Protein AF-M1BSX2-F1 (afdb_monomer_lite)

Foldseek 3Di:
DPVLVVCVVCVVPDFDQAFFKWFDDDDDDDDDDDDDPPPVVVVVLVVLLVVLVVCLVVCPGPIDTQHDDDDPCSQVVQVSSCVSSVTDTDDRVVVVQVSQPHDVSVVVVCVVCVPVVVVSNPGD

Sequence (124 aa):
MKVVQLAQQLWPLVGHSRPTTICHHLKPRALANNNHDSITQFDLSLTLKRKAAEISPDLKGTCLFLVGINSSIKSNSAQLLAEALRYYYFDSDSVVEEALGGKDAVRSFIKTDLKGFRDSEVAS

pLDDT: mean 71.2, std 20.02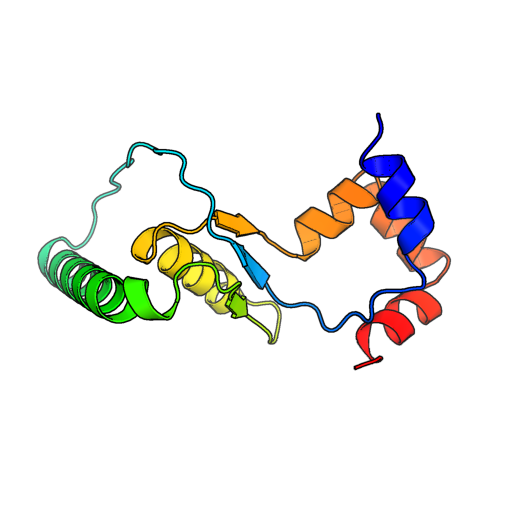, range [31.97, 96.25]

Secondary structure (DSSP, 8-state):
--HHHHHHHHGGGS----PEEEE------------SSTTHHHHHHHHHHHHHHHHHHHHTTPPEEE-SS--HHHHHHHHHHHHHHTPEEE-HHHHHHHHTTSHHHHHHHHHH-HHHHHHHHH--

Organism: Solanum tuberosum (NCBI:txid4113)

Radius of gyration: 17.9 Å; chains: 1; bounding box: 30×36×51 Å

Structure (mmCIF, N/CA/C/O backbone):
data_AF-M1BSX2-F1
#
_entry.id   AF-M1BSX2-F1
#
loop_
_atom_site.group_PDB
_atom_site.id
_atom_site.type_symbol
_atom_site.label_atom_id
_atom_site.label_alt_id
_atom_site.label_comp_id
_atom_site.label_asym_id
_atom_site.label_entity_id
_atom_site.label_seq_id
_atom_site.pdbx_PDB_ins_code
_atom_site.Cartn_x
_atom_site.Cartn_y
_atom_site.Cartn_z
_atom_site.occupancy
_atom_site.B_iso_or_equiv
_atom_site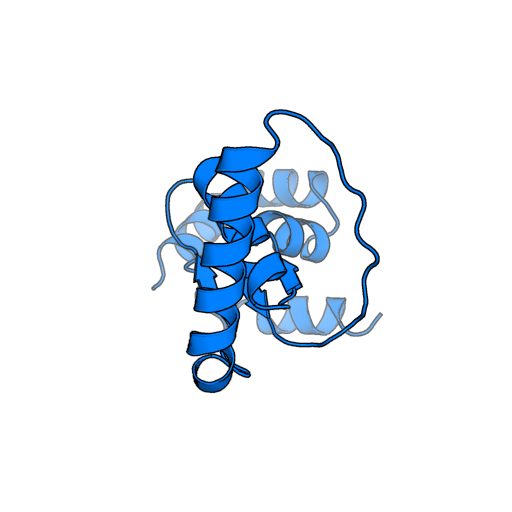.auth_seq_id
_atom_site.auth_comp_id
_atom_site.auth_asym_id
_atom_site.auth_atom_id
_atom_site.pdbx_PDB_model_num
ATOM 1 N N . MET A 1 1 ? 6.921 -24.043 -9.925 1.00 42.78 1 MET A N 1
ATOM 2 C CA . MET A 1 1 ? 6.748 -23.830 -11.383 1.00 42.78 1 MET A CA 1
ATOM 3 C C . MET A 1 1 ? 5.272 -23.875 -11.825 1.00 42.78 1 MET A C 1
ATOM 5 O O . MET A 1 1 ? 4.968 -24.467 -12.844 1.00 42.78 1 MET A O 1
ATOM 9 N N . LYS A 1 2 ? 4.334 -23.261 -11.082 1.00 31.97 2 LYS A N 1
ATOM 10 C CA . LYS A 1 2 ? 2.907 -23.168 -11.487 1.00 31.97 2 LYS A CA 1
ATOM 11 C C . LYS A 1 2 ? 2.343 -21.742 -11.388 1.00 31.97 2 LYS A C 1
ATOM 13 O O . LYS A 1 2 ? 1.500 -21.371 -12.186 1.00 31.97 2 LYS A O 1
ATOM 18 N N . VAL A 1 3 ? 2.880 -20.922 -10.479 1.00 36.50 3 VAL A N 1
ATOM 19 C CA . VAL A 1 3 ? 2.529 -19.496 -10.324 1.00 36.50 3 VAL A CA 1
ATOM 20 C C . VAL A 1 3 ? 2.969 -18.643 -11.522 1.00 36.50 3 VAL A C 1
ATOM 22 O O . VAL A 1 3 ? 2.183 -17.847 -12.016 1.00 36.50 3 VAL A O 1
ATOM 25 N N . VAL A 1 4 ? 4.184 -18.860 -12.040 1.00 37.69 4 VAL A N 1
ATOM 26 C CA . VAL A 1 4 ? 4.741 -18.092 -13.175 1.00 37.69 4 VAL A CA 1
ATOM 27 C C . VAL A 1 4 ? 3.922 -18.295 -14.457 1.00 37.69 4 VAL A C 1
ATOM 29 O O . VAL A 1 4 ? 3.666 -17.355 -15.200 1.00 37.69 4 VAL A O 1
ATOM 32 N N . GLN A 1 5 ? 3.435 -19.517 -14.676 1.00 34.78 5 GLN A N 1
ATOM 33 C CA . GLN A 1 5 ? 2.678 -19.865 -15.877 1.00 34.78 5 GLN A CA 1
ATOM 34 C C . GLN A 1 5 ? 1.226 -19.366 -15.827 1.00 34.78 5 GLN A C 1
ATOM 36 O O . GLN A 1 5 ? 0.658 -19.036 -16.863 1.00 34.78 5 GLN A O 1
ATOM 41 N N . LEU A 1 6 ? 0.648 -19.238 -14.625 1.00 36.69 6 LEU A N 1
ATOM 42 C CA . LEU A 1 6 ? -0.666 -18.618 -14.435 1.00 36.69 6 LEU A CA 1
ATOM 43 C C . LEU A 1 6 ? -0.603 -17.094 -14.646 1.00 36.69 6 LEU A C 1
ATOM 45 O O . LEU A 1 6 ? -1.510 -16.518 -15.239 1.00 36.69 6 LEU A O 1
ATOM 49 N N . ALA A 1 7 ? 0.492 -16.453 -14.217 1.00 39.72 7 ALA A N 1
ATOM 50 C CA . ALA A 1 7 ? 0.715 -15.017 -14.397 1.00 39.72 7 ALA A CA 1
ATOM 51 C C . ALA A 1 7 ? 0.903 -14.630 -15.876 1.00 39.72 7 ALA A C 1
ATOM 53 O O . ALA A 1 7 ? 0.343 -13.632 -16.322 1.00 39.72 7 ALA A O 1
ATOM 54 N N . GLN A 1 8 ? 1.606 -15.455 -16.663 1.00 45.00 8 GLN A N 1
ATOM 55 C CA . GLN A 1 8 ? 1.737 -15.253 -18.114 1.00 45.00 8 GLN A CA 1
ATOM 56 C C . GLN A 1 8 ? 0.416 -15.429 -18.881 1.00 45.00 8 GLN A C 1
ATOM 58 O O . GLN A 1 8 ? 0.238 -14.795 -19.917 1.00 45.00 8 GLN A O 1
ATOM 63 N N . GLN A 1 9 ? -0.515 -16.259 -18.395 1.00 39.25 9 GLN A N 1
ATOM 64 C CA . GLN A 1 9 ? -1.797 -16.496 -19.073 1.00 39.25 9 GLN A CA 1
ATOM 65 C C . GLN A 1 9 ? -2.905 -15.497 -18.703 1.00 39.25 9 GLN A C 1
ATOM 67 O O . GLN A 1 9 ? -3.874 -15.378 -19.448 1.00 39.25 9 GLN A O 1
ATOM 72 N N . LEU A 1 10 ? -2.773 -14.765 -17.592 1.00 40.72 10 LEU A N 1
ATOM 73 C CA . LEU A 1 10 ? -3.803 -13.838 -17.094 1.00 40.72 10 LEU A CA 1
ATOM 74 C C . LEU A 1 10 ? -3.491 -12.347 -17.343 1.00 40.72 10 LEU A C 1
ATOM 76 O 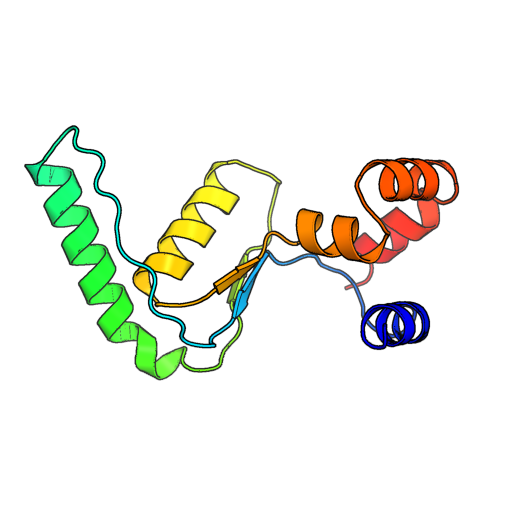O . LEU A 1 10 ? -4.344 -11.506 -17.066 1.00 40.72 10 LEU A O 1
ATOM 80 N N . TRP A 1 11 ? -2.320 -12.015 -17.906 1.00 44.94 11 TRP A N 1
ATOM 81 C CA . TRP A 1 11 ? -1.873 -10.635 -18.183 1.00 44.94 11 TRP A CA 1
ATOM 82 C C . TRP A 1 11 ? -2.881 -9.740 -18.948 1.00 44.94 11 TRP A C 1
ATOM 84 O O . TRP A 1 11 ? -2.954 -8.555 -18.631 1.00 44.94 11 TRP A O 1
ATOM 94 N N . PRO A 1 12 ? -3.714 -10.241 -19.888 1.00 41.59 12 PRO A N 1
ATOM 95 C CA . PRO A 1 12 ? -4.684 -9.396 -20.596 1.00 41.59 12 PRO A CA 1
ATOM 96 C C . PRO A 1 12 ? -5.938 -9.006 -19.791 1.00 41.59 12 PRO A C 1
ATOM 98 O O . PRO A 1 12 ? -6.739 -8.221 -20.289 1.00 41.59 12 PRO A O 1
ATOM 101 N N . LEU A 1 13 ? -6.170 -9.584 -18.603 1.00 38.59 13 LEU A N 1
ATOM 102 C CA . LEU A 1 13 ? -7.474 -9.525 -17.916 1.00 38.59 13 LEU A CA 1
ATOM 103 C C . LEU A 1 13 ? -7.521 -8.620 -16.678 1.00 38.59 13 LEU A C 1
ATOM 105 O O . LEU A 1 13 ? -8.582 -8.469 -16.077 1.00 38.59 13 LEU A O 1
ATOM 109 N N . VAL A 1 14 ? -6.404 -8.013 -16.285 1.00 42.53 14 VAL A N 1
ATOM 110 C CA . VAL A 1 14 ? -6.319 -7.167 -15.087 1.00 42.53 14 VAL A CA 1
ATOM 111 C C . VAL A 1 14 ? -5.881 -5.770 -15.529 1.00 42.53 14 VAL A C 1
ATOM 113 O O . VAL A 1 14 ? -4.827 -5.632 -16.129 1.00 42.53 14 VAL A O 1
ATOM 116 N N . GLY A 1 15 ? -6.706 -4.738 -15.329 1.00 40.06 15 GLY A N 1
ATOM 117 C CA . GLY A 1 15 ? -6.328 -3.330 -15.555 1.00 40.06 15 GLY A CA 1
ATOM 118 C C . GLY A 1 15 ? -5.343 -2.840 -14.482 1.00 40.06 15 GLY A C 1
ATOM 119 O O . GLY A 1 15 ? -5.369 -3.356 -13.364 1.00 40.06 15 GLY A O 1
ATOM 120 N N . HIS A 1 16 ? -4.454 -1.890 -14.808 1.00 56.06 16 HIS A N 1
ATOM 121 C CA . HIS A 1 16 ? -3.254 -1.590 -14.004 1.00 56.06 16 HIS A CA 1
ATOM 122 C C . HIS A 1 16 ? -3.078 -0.101 -13.625 1.00 56.06 16 HIS A C 1
ATOM 124 O O . HIS A 1 16 ? -2.051 0.504 -13.933 1.00 56.06 16 HIS A O 1
ATOM 130 N N . SER A 1 17 ? -3.968 0.471 -12.806 1.00 38.03 17 SER A N 1
ATOM 131 C CA . SER A 1 17 ? -3.483 1.477 -11.839 1.00 38.03 17 SER A CA 1
ATOM 132 C C . SER A 1 17 ? -2.714 0.731 -10.748 1.00 38.03 17 SER A C 1
ATOM 134 O O . SER A 1 17 ? -3.187 -0.314 -10.304 1.00 38.03 17 SER A O 1
ATOM 136 N N . ARG A 1 18 ? -1.503 1.186 -10.373 1.00 51.78 18 ARG A N 1
ATOM 137 C CA . ARG A 1 18 ? -0.580 0.440 -9.490 1.00 51.78 18 ARG A CA 1
ATOM 138 C C . ARG A 1 18 ? -0.629 0.919 -8.043 1.00 51.78 18 ARG A C 1
ATOM 140 O O . ARG A 1 18 ? 0.071 1.864 -7.660 1.00 51.78 18 ARG A O 1
ATOM 147 N N . PRO A 1 19 ? -1.419 0.255 -7.203 1.00 42.81 19 PRO A N 1
ATOM 148 C CA . PRO A 1 19 ? -1.385 0.499 -5.787 1.00 42.81 19 PRO A CA 1
ATOM 149 C C . PRO A 1 19 ? -0.315 -0.334 -5.073 1.00 42.81 19 PRO A C 1
ATOM 151 O O . PRO A 1 19 ? -0.136 -1.525 -5.326 1.00 42.81 19 PRO A O 1
ATOM 154 N N . THR A 1 20 ? 0.358 0.277 -4.099 1.00 47.44 20 THR A N 1
ATOM 155 C CA . THR A 1 20 ? 1.148 -0.458 -3.104 1.00 47.44 20 THR A CA 1
ATOM 156 C C . THR A 1 20 ? 0.203 -1.335 -2.309 1.00 47.44 20 THR A C 1
ATOM 158 O O . THR A 1 20 ? -0.678 -0.808 -1.636 1.00 47.44 20 THR A O 1
ATOM 161 N N . THR A 1 21 ? 0.369 -2.650 -2.407 1.00 53.28 21 THR A N 1
ATOM 162 C CA . THR A 1 21 ? -0.597 -3.597 -1.857 1.00 53.28 21 THR A CA 1
ATOM 163 C C . THR A 1 21 ? -0.175 -4.035 -0.466 1.00 53.28 21 THR A C 1
ATOM 165 O O . THR A 1 21 ? 0.948 -4.495 -0.254 1.00 53.28 21 THR A O 1
ATOM 168 N N . ILE A 1 22 ? -1.094 -3.918 0.483 1.00 59.88 22 ILE A N 1
ATOM 169 C CA . ILE A 1 22 ? -0.917 -4.364 1.856 1.00 59.88 22 ILE A CA 1
ATOM 170 C C . ILE A 1 22 ? -1.959 -5.458 2.135 1.00 59.88 22 ILE A C 1
ATOM 172 O O . ILE A 1 22 ? -3.153 -5.167 2.142 1.00 59.88 22 ILE A O 1
ATOM 176 N N . CYS A 1 23 ? -1.531 -6.713 2.340 1.00 54.97 23 CYS A N 1
ATOM 177 C CA . CYS A 1 23 ? -2.422 -7.886 2.487 1.00 54.97 23 CYS A CA 1
ATOM 178 C C . CYS A 1 23 ? -2.332 -8.531 3.880 1.00 54.97 23 CYS A C 1
ATOM 180 O O . CYS A 1 23 ? -1.263 -8.572 4.489 1.00 54.97 23 CYS A O 1
ATOM 182 N N . HIS A 1 24 ? -3.429 -9.112 4.371 1.00 42.47 24 HIS A N 1
ATOM 183 C CA . HIS A 1 2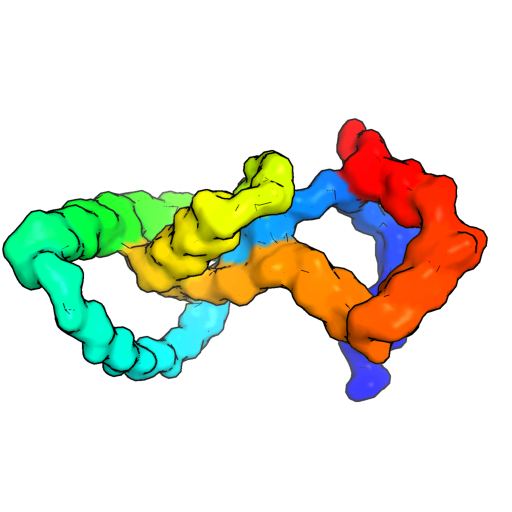4 ? -3.483 -9.771 5.681 1.00 42.47 24 HIS A CA 1
ATOM 184 C C . HIS A 1 24 ? -3.189 -11.283 5.577 1.00 42.47 24 HIS A C 1
ATOM 186 O O . HIS A 1 24 ? -4.030 -12.042 5.095 1.00 42.47 24 HIS A O 1
ATOM 192 N N . HIS A 1 25 ? -2.030 -11.757 6.065 1.00 44.75 25 HIS A N 1
ATOM 193 C CA . HIS A 1 25 ? -1.781 -13.204 6.227 1.00 44.75 25 HIS A CA 1
ATOM 194 C C . HIS A 1 25 ? -0.735 -13.572 7.300 1.00 44.75 25 HIS A C 1
ATOM 196 O O . HIS A 1 25 ? 0.305 -14.129 6.980 1.00 44.75 25 HIS A O 1
ATOM 202 N N . LEU A 1 26 ? -0.971 -13.194 8.562 1.00 44.25 26 LEU A N 1
ATOM 203 C CA . LEU A 1 26 ? -0.141 -13.447 9.761 1.00 44.25 26 LEU A CA 1
ATOM 204 C C . LEU A 1 26 ? 1.078 -14.401 9.601 1.00 44.25 26 LEU A C 1
ATOM 206 O O . LEU A 1 26 ? 0.933 -15.623 9.605 1.00 44.25 26 LEU A O 1
ATOM 210 N N . LYS A 1 27 ? 2.299 -13.846 9.646 1.00 44.81 27 LYS A N 1
ATOM 211 C CA . LYS A 1 27 ? 3.458 -14.509 10.275 1.00 44.81 27 LYS A CA 1
ATOM 212 C C . LYS A 1 27 ? 4.041 -13.609 11.366 1.00 44.81 27 LYS A C 1
ATOM 214 O O . LYS A 1 27 ? 4.101 -12.395 11.176 1.00 44.81 27 LYS A O 1
ATOM 219 N N . PRO A 1 28 ? 4.537 -14.179 12.475 1.00 41.09 28 PRO A N 1
ATOM 220 C CA . PRO A 1 28 ? 5.283 -13.420 13.466 1.00 41.09 28 PRO A CA 1
ATOM 221 C C . PRO A 1 28 ? 6.671 -13.078 12.906 1.00 41.09 28 PRO A C 1
ATOM 223 O O . PRO A 1 28 ? 7.402 -13.969 12.473 1.00 41.09 28 PRO A O 1
ATOM 226 N N . ARG A 1 29 ? 7.061 -11.800 12.930 1.00 46.28 29 ARG A N 1
ATOM 227 C CA . ARG A 1 29 ? 8.456 -11.376 12.730 1.00 46.28 29 ARG A CA 1
ATOM 228 C C . ARG A 1 29 ? 8.920 -10.598 13.961 1.00 46.28 29 ARG A C 1
ATOM 230 O O . ARG A 1 29 ? 8.220 -9.706 14.430 1.00 46.28 29 ARG A O 1
ATOM 237 N N . ALA A 1 30 ? 10.073 -10.997 14.498 1.00 43.03 30 ALA A N 1
ATOM 238 C CA . ALA A 1 30 ? 10.707 -10.385 15.661 1.00 43.03 30 ALA A CA 1
ATOM 239 C C . ALA A 1 30 ? 11.250 -8.983 15.324 1.00 43.03 30 ALA A C 1
ATOM 241 O O . ALA A 1 30 ? 11.808 -8.782 14.244 1.00 43.03 30 ALA A O 1
ATOM 242 N N . LEU A 1 31 ? 11.056 -8.034 16.248 1.00 47.81 31 LEU A N 1
ATOM 243 C CA . LEU A 1 31 ? 11.468 -6.631 16.139 1.00 47.81 31 LEU A CA 1
ATOM 244 C C . LEU A 1 31 ? 12.984 -6.478 16.347 1.00 47.81 31 LEU A C 1
ATOM 246 O O . LEU A 1 31 ? 13.523 -7.001 17.320 1.00 47.81 31 LEU A O 1
ATOM 250 N N . ALA A 1 32 ? 13.640 -5.687 15.496 1.00 40.97 32 ALA A N 1
ATOM 251 C CA . ALA A 1 32 ? 14.954 -5.112 15.775 1.00 40.97 32 ALA A CA 1
ATOM 252 C C . ALA A 1 32 ? 14.772 -3.613 16.064 1.00 40.97 32 ALA A C 1
ATOM 254 O O . ALA A 1 32 ? 14.336 -2.865 15.191 1.00 40.97 32 ALA A O 1
ATOM 255 N N . ASN A 1 33 ? 15.066 -3.192 17.298 1.00 45.22 33 ASN A N 1
ATOM 256 C CA . ASN A 1 33 ? 14.993 -1.793 17.724 1.00 45.22 33 ASN A CA 1
ATOM 257 C C . ASN A 1 33 ? 16.291 -1.063 17.357 1.00 45.22 33 ASN A C 1
ATOM 259 O O . ASN A 1 33 ? 17.362 -1.483 17.787 1.00 45.22 33 ASN A O 1
ATOM 263 N N . ASN A 1 34 ? 16.190 0.058 16.642 1.00 48.25 34 ASN A N 1
ATOM 264 C CA . ASN A 1 34 ? 17.272 1.036 16.522 1.00 48.25 34 ASN A CA 1
ATOM 265 C C . ASN A 1 34 ? 16.840 2.319 17.249 1.00 48.25 34 ASN A C 1
ATOM 267 O O . ASN A 1 34 ? 15.806 2.897 16.920 1.00 48.25 34 ASN A O 1
ATOM 271 N N . ASN A 1 35 ? 17.603 2.713 18.272 1.00 58.19 35 ASN A N 1
ATOM 272 C CA . ASN A 1 35 ? 17.305 3.825 19.178 1.00 58.19 35 ASN A CA 1
ATOM 273 C C . ASN A 1 35 ? 17.961 5.132 18.701 1.00 58.19 35 ASN A C 1
ATOM 275 O O . ASN A 1 35 ? 19.188 5.177 18.635 1.00 58.19 35 ASN A O 1
ATOM 279 N N . HIS A 1 36 ? 17.177 6.196 18.484 1.00 49.12 36 HIS A N 1
ATOM 280 C CA . HIS A 1 36 ? 17.600 7.594 18.681 1.00 49.12 36 HIS A CA 1
ATOM 281 C C . HIS A 1 36 ? 16.359 8.522 18.745 1.00 49.12 36 HIS A C 1
ATOM 283 O O . HIS A 1 36 ? 15.520 8.445 17.856 1.00 49.12 36 HIS A O 1
ATOM 289 N N . ASP A 1 37 ? 16.272 9.373 19.781 1.00 54.97 37 ASP A N 1
ATOM 290 C CA . ASP A 1 37 ? 15.147 10.241 20.229 1.00 54.97 37 ASP A CA 1
ATOM 291 C C . ASP A 1 37 ? 13.931 9.551 20.885 1.00 54.97 37 ASP A C 1
ATOM 293 O O . ASP A 1 37 ? 12.848 9.395 20.330 1.00 54.97 37 ASP A O 1
ATOM 297 N N . SER A 1 38 ? 14.109 9.163 22.150 1.00 61.56 38 SER A N 1
ATOM 298 C CA . SER A 1 38 ? 13.342 8.101 22.812 1.00 61.56 38 SER A CA 1
ATOM 299 C C . SER A 1 38 ? 11.984 8.464 23.427 1.00 61.56 38 SER A C 1
ATOM 301 O O . SER A 1 38 ? 11.219 7.543 23.693 1.00 61.56 38 SER A O 1
ATOM 303 N N . ILE A 1 39 ? 11.641 9.734 23.676 1.00 61.34 39 ILE A N 1
ATOM 304 C CA . ILE A 1 39 ? 10.378 10.078 24.375 1.00 61.34 39 ILE A CA 1
ATOM 305 C C . ILE A 1 39 ? 9.262 10.424 23.384 1.00 61.34 39 ILE A C 1
ATOM 307 O O . ILE A 1 39 ? 8.176 9.849 23.441 1.00 61.34 39 ILE A O 1
ATOM 311 N N . THR A 1 40 ? 9.532 11.320 22.436 1.00 62.81 40 THR A N 1
ATOM 312 C CA . THR A 1 40 ? 8.553 11.750 21.425 1.00 62.81 40 THR A CA 1
ATOM 313 C C . THR A 1 40 ? 8.263 10.635 20.420 1.00 62.81 40 THR A C 1
ATOM 315 O O . THR A 1 40 ? 7.105 10.368 20.108 1.00 62.81 40 THR A O 1
ATOM 318 N N . GLN A 1 41 ? 9.293 9.911 19.969 1.00 62.19 41 GLN A N 1
ATOM 319 C CA . GLN A 1 41 ? 9.145 8.769 19.063 1.00 62.19 41 GLN A CA 1
ATOM 320 C C . GLN A 1 41 ? 8.377 7.610 19.716 1.00 62.19 41 GLN A C 1
ATOM 322 O O . GLN A 1 41 ? 7.597 6.927 19.047 1.00 62.19 41 GLN A O 1
ATOM 327 N N . PHE A 1 42 ? 8.560 7.398 21.023 1.00 70.50 42 PHE A N 1
ATOM 328 C CA . PHE A 1 42 ? 7.823 6.385 21.776 1.00 70.50 42 PHE A CA 1
ATOM 329 C C . PHE A 1 42 ? 6.333 6.727 21.873 1.00 70.50 42 PHE A C 1
ATOM 331 O O . PHE A 1 42 ? 5.496 5.855 21.633 1.00 70.50 42 PHE A O 1
ATOM 338 N N . ASP A 1 43 ? 5.998 7.991 22.136 1.00 77.00 43 ASP A N 1
ATOM 339 C CA . ASP A 1 43 ? 4.609 8.458 22.216 1.00 77.00 43 ASP A CA 1
ATOM 340 C C . ASP A 1 43 ? 3.889 8.403 20.854 1.00 77.00 43 ASP A C 1
ATOM 342 O O . ASP A 1 43 ? 2.774 7.883 20.736 1.00 77.00 43 ASP A O 1
ATOM 346 N N . LEU A 1 44 ? 4.572 8.814 19.778 1.00 79.06 44 LEU A N 1
ATOM 347 C CA . LEU A 1 44 ? 4.086 8.659 18.402 1.00 79.06 44 LEU A CA 1
ATOM 348 C C . LEU A 1 44 ? 3.876 7.181 18.029 1.00 79.06 44 LEU A C 1
ATOM 350 O O . LEU A 1 44 ? 2.839 6.831 17.459 1.00 79.06 44 LEU A O 1
ATOM 354 N N . SER A 1 45 ? 4.815 6.296 18.389 1.00 84.12 45 SER A N 1
ATOM 355 C CA . SER A 1 45 ? 4.686 4.848 18.163 1.00 84.12 45 SER A CA 1
ATOM 356 C C . SER A 1 45 ? 3.500 4.256 18.928 1.00 84.12 45 SER A C 1
ATOM 358 O O . SER A 1 45 ? 2.760 3.431 18.386 1.00 84.12 45 SER A O 1
ATOM 360 N N . LEU A 1 46 ? 3.284 4.684 20.175 1.00 87.69 46 LEU A N 1
ATOM 361 C CA . LEU A 1 46 ? 2.173 4.226 21.005 1.00 87.69 46 LEU A CA 1
ATOM 362 C C . LEU A 1 46 ? 0.825 4.705 20.455 1.00 87.69 46 LEU A C 1
ATOM 364 O O . LEU A 1 46 ? -0.116 3.914 20.358 1.00 87.69 46 LEU A O 1
ATOM 368 N N . THR A 1 47 ? 0.748 5.971 20.045 1.00 91.25 47 THR A N 1
ATOM 369 C CA . THR A 1 47 ? -0.446 6.560 19.427 1.00 91.25 47 THR A CA 1
ATOM 370 C C . THR A 1 47 ? -0.800 5.846 18.126 1.00 91.25 47 THR A C 1
ATOM 372 O O . THR A 1 47 ? -1.954 5.449 17.940 1.00 91.25 47 THR A O 1
ATOM 375 N N . LEU A 1 48 ? 0.191 5.587 17.265 1.00 89.69 48 LEU A N 1
ATOM 376 C CA . LEU A 1 48 ? 0.002 4.837 16.023 1.00 89.69 48 LEU A CA 1
ATOM 377 C C . LEU A 1 48 ? -0.499 3.414 16.294 1.00 89.69 48 LEU A C 1
ATOM 379 O O . LEU A 1 48 ? -1.464 2.979 15.674 1.00 89.69 48 LEU A O 1
ATOM 383 N N . LYS A 1 49 ? 0.105 2.701 17.253 1.00 90.25 49 LYS A N 1
ATOM 384 C CA . LYS A 1 49 ? -0.320 1.342 17.630 1.00 90.25 49 LYS A CA 1
ATOM 385 C C . LYS A 1 49 ? -1.737 1.312 18.197 1.00 90.25 49 LYS A C 1
ATOM 387 O O . LYS A 1 49 ? -2.494 0.405 17.862 1.00 90.25 49 LYS A O 1
ATOM 392 N N . ARG A 1 50 ? -2.120 2.297 19.019 1.00 93.75 50 ARG A N 1
ATOM 393 C CA . ARG A 1 50 ? -3.495 2.414 19.539 1.00 93.75 50 ARG A CA 1
ATOM 394 C C . ARG A 1 50 ? -4.494 2.646 18.415 1.00 93.75 50 ARG A C 1
ATOM 396 O O . ARG A 1 50 ? -5.493 1.941 18.356 1.00 93.75 50 ARG A O 1
ATOM 403 N N . LYS A 1 51 ? -4.203 3.581 17.507 1.00 94.75 51 LYS A N 1
ATOM 404 C CA . LYS A 1 51 ? -5.072 3.862 16.358 1.00 94.75 51 LYS A CA 1
ATOM 405 C C . LYS A 1 51 ? -5.169 2.676 15.407 1.00 94.75 51 LYS A C 1
ATOM 407 O O . LYS A 1 51 ? -6.261 2.347 14.964 1.00 94.75 51 LYS A O 1
ATOM 412 N N . ALA A 1 52 ? -4.059 1.987 15.158 1.00 92.81 52 ALA A N 1
ATOM 413 C CA . ALA A 1 52 ? -4.056 0.759 14.378 1.00 92.81 52 ALA A CA 1
ATOM 414 C C . ALA A 1 52 ? -4.928 -0.322 15.029 1.00 92.81 52 ALA A C 1
ATOM 416 O O . ALA A 1 52 ? -5.744 -0.926 14.341 1.00 92.81 52 ALA A O 1
ATOM 417 N N . ALA A 1 53 ? -4.816 -0.537 16.344 1.00 92.69 53 ALA A N 1
ATOM 418 C CA . ALA A 1 53 ? -5.648 -1.501 17.066 1.00 92.69 53 ALA A CA 1
ATOM 419 C C . ALA A 1 53 ? -7.146 -1.146 17.028 1.00 92.69 53 ALA A C 1
ATOM 421 O O . ALA A 1 53 ? -7.972 -2.047 16.926 1.00 92.69 53 ALA A O 1
ATOM 422 N N . GLU A 1 54 ? -7.479 0.147 17.070 1.00 96.25 54 GLU A N 1
ATOM 423 C CA . GLU A 1 54 ? -8.851 0.666 16.980 1.00 96.25 54 GLU A CA 1
ATOM 424 C C . GLU A 1 54 ? -9.497 0.349 15.621 1.00 96.25 54 GLU A C 1
ATOM 426 O O . GLU A 1 54 ? -10.619 -0.140 15.594 1.00 96.25 54 GLU A O 1
ATOM 431 N N . ILE A 1 55 ? -8.776 0.551 14.510 1.00 94.00 55 ILE A N 1
ATOM 432 C CA . ILE A 1 55 ? -9.313 0.367 13.144 1.00 94.00 55 ILE A CA 1
ATOM 433 C C . ILE A 1 55 ? -9.073 -1.033 12.554 1.00 94.00 55 ILE A C 1
ATOM 435 O O . ILE A 1 55 ? -9.638 -1.386 11.521 1.00 94.00 55 ILE A O 1
ATOM 439 N N . SER A 1 56 ? -8.203 -1.843 13.169 1.00 90.81 56 SER A N 1
ATOM 440 C CA . SER A 1 56 ? -7.838 -3.178 12.663 1.00 90.81 56 SER A CA 1
ATOM 441 C C . SER A 1 56 ? -9.034 -4.109 12.421 1.00 90.81 56 SER A C 1
ATOM 443 O O . SER A 1 56 ? -9.002 -4.821 11.414 1.00 90.81 56 SER A O 1
ATOM 445 N N . PRO A 1 57 ? -10.072 -4.153 13.286 1.00 91.19 57 PRO A N 1
ATOM 446 C CA . PRO A 1 57 ? -11.239 -5.003 13.058 1.00 91.19 57 PRO A CA 1
ATOM 447 C C . PRO A 1 57 ? -11.973 -4.664 11.758 1.00 91.19 57 PRO A C 1
ATOM 449 O O . PRO A 1 57 ? -12.311 -5.578 11.008 1.00 91.19 57 PRO A O 1
ATOM 452 N N . ASP A 1 58 ? -12.139 -3.373 11.468 1.00 93.75 58 ASP A N 1
ATOM 453 C CA . ASP A 1 58 ? -12.866 -2.882 10.290 1.00 93.75 58 ASP A CA 1
ATOM 454 C C . ASP A 1 58 ? -12.087 -3.120 8.995 1.00 93.75 58 ASP A C 1
ATOM 456 O O . ASP A 1 58 ? -12.661 -3.335 7.928 1.00 93.75 58 ASP A O 1
ATOM 460 N N . LEU A 1 59 ? -10.757 -3.108 9.084 1.00 90.25 59 LEU A N 1
ATOM 461 C CA . LEU A 1 59 ? -9.890 -3.337 7.935 1.00 90.25 59 LEU A CA 1
ATOM 462 C C . LEU A 1 59 ? -9.603 -4.819 7.689 1.00 90.25 59 LEU A C 1
ATOM 464 O O . LEU A 1 59 ? -9.069 -5.150 6.636 1.00 90.25 59 LEU A O 1
ATOM 468 N N . LYS A 1 60 ? -9.928 -5.723 8.621 1.00 87.31 60 LYS A N 1
ATOM 469 C CA . LYS A 1 60 ? -9.522 -7.134 8.562 1.00 87.31 60 LYS A CA 1
ATOM 470 C C . LYS A 1 60 ? -9.925 -7.799 7.241 1.00 87.31 60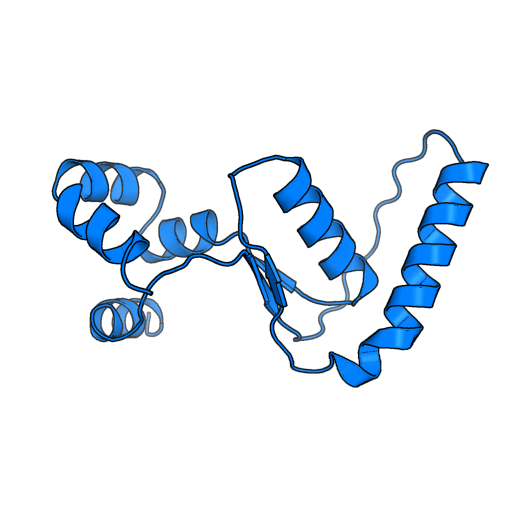 LYS A C 1
ATOM 472 O O . LYS A 1 60 ? -11.100 -7.984 6.948 1.00 87.31 60 LYS A O 1
ATOM 477 N N . GLY A 1 61 ? -8.919 -8.266 6.501 1.00 83.06 61 GLY A N 1
ATOM 478 C CA . GLY A 1 61 ? -9.110 -8.953 5.218 1.00 83.06 61 GLY A CA 1
ATOM 479 C C . GLY A 1 61 ? -9.225 -8.013 4.016 1.00 83.06 61 GLY A C 1
ATOM 480 O O . GLY A 1 61 ? -9.244 -8.493 2.886 1.00 83.06 61 GLY A O 1
ATOM 481 N N . THR A 1 62 ? -9.229 -6.700 4.240 1.00 89.12 62 THR A N 1
ATOM 482 C CA . THR A 1 62 ? -9.233 -5.677 3.194 1.00 89.12 62 THR A CA 1
ATOM 483 C C . THR A 1 62 ? -7.808 -5.363 2.764 1.00 89.12 62 THR A C 1
ATOM 485 O O . THR A 1 62 ? -6.965 -5.003 3.584 1.00 89.12 62 THR A O 1
ATOM 488 N N . CYS A 1 63 ? -7.524 -5.468 1.468 1.00 86.94 63 CYS A N 1
ATOM 489 C CA . CYS A 1 63 ? -6.245 -5.023 0.925 1.00 86.94 63 CYS A CA 1
ATOM 490 C C . CYS A 1 63 ? -6.185 -3.493 0.902 1.00 86.94 63 CYS A C 1
ATOM 492 O O . CYS A 1 63 ? -7.117 -2.847 0.422 1.00 86.94 63 CYS A O 1
ATOM 494 N N . LEU A 1 64 ? -5.082 -2.913 1.379 1.00 89.31 64 LEU A N 1
ATOM 495 C CA . LEU A 1 64 ? -4.846 -1.471 1.264 1.00 89.31 64 LEU A CA 1
ATOM 496 C C . LEU A 1 64 ? -3.929 -1.179 0.087 1.00 89.31 64 LEU A C 1
ATOM 498 O O . LEU A 1 64 ? -3.022 -1.953 -0.213 1.00 89.31 64 LEU A O 1
ATOM 502 N N . PHE A 1 65 ? -4.181 -0.044 -0.549 1.00 88.94 65 PHE A N 1
ATOM 503 C CA . PHE A 1 65 ? -3.661 0.289 -1.859 1.00 88.94 65 PHE A CA 1
ATOM 504 C C . PHE A 1 65 ? -3.157 1.734 -1.869 1.00 88.94 65 PHE A C 1
ATOM 506 O O . PHE A 1 65 ? -3.942 2.669 -2.018 1.00 88.94 65 PHE A O 1
ATOM 513 N N . LEU A 1 66 ? -1.849 1.936 -1.672 1.00 88.56 66 LEU A N 1
ATOM 514 C CA . LEU A 1 66 ? -1.268 3.283 -1.661 1.00 88.56 66 LEU A CA 1
ATOM 515 C C . LEU A 1 66 ? -0.884 3.700 -3.087 1.00 88.56 66 LEU A C 1
ATOM 517 O O . LEU A 1 66 ? 0.034 3.140 -3.690 1.00 88.56 66 LEU A O 1
ATOM 521 N N . VAL A 1 67 ? -1.595 4.681 -3.637 1.00 87.12 67 VAL A N 1
ATOM 522 C CA . VAL A 1 67 ? -1.369 5.241 -4.981 1.00 87.12 67 VAL A CA 1
ATOM 523 C C . VAL A 1 67 ? -0.771 6.644 -4.888 1.00 87.12 67 VAL A C 1
ATOM 525 O O . VAL A 1 67 ? -0.917 7.323 -3.875 1.00 87.12 67 VAL A O 1
ATOM 528 N N . GLY A 1 68 ? -0.057 7.069 -5.929 1.00 84.19 68 GLY A N 1
ATOM 529 C CA . GLY A 1 68 ? 0.599 8.378 -5.982 1.00 84.19 68 GLY A CA 1
ATOM 530 C C . GLY A 1 68 ? 2.018 8.311 -6.538 1.00 84.19 68 GLY A C 1
ATOM 531 O O . GLY A 1 68 ? 2.500 7.235 -6.902 1.00 84.19 68 GLY A O 1
ATOM 532 N N . ILE A 1 69 ? 2.675 9.473 -6.581 1.00 86.06 69 ILE A N 1
ATOM 533 C CA . ILE A 1 69 ? 4.032 9.636 -7.117 1.00 86.06 69 ILE A CA 1
ATOM 534 C C . ILE A 1 69 ? 5.017 8.755 -6.342 1.00 86.06 69 ILE A C 1
ATOM 536 O O . ILE A 1 69 ? 4.964 8.672 -5.108 1.00 86.06 69 ILE A O 1
ATOM 540 N N . ASN A 1 70 ? 5.937 8.123 -7.075 1.00 83.88 70 ASN A N 1
ATOM 541 C CA . ASN A 1 70 ? 7.027 7.369 -6.475 1.00 83.88 70 ASN A CA 1
ATOM 542 C C . ASN A 1 70 ? 7.867 8.290 -5.577 1.00 83.88 70 ASN A C 1
ATOM 544 O O . ASN A 1 70 ? 8.498 9.239 -6.043 1.00 83.88 70 ASN A O 1
ATOM 548 N N . SER A 1 71 ? 7.828 8.030 -4.275 1.00 87.94 71 SER A N 1
ATOM 549 C CA . SER A 1 71 ? 8.508 8.824 -3.260 1.00 87.94 71 SER A CA 1
ATOM 550 C C . SER A 1 71 ? 8.826 7.951 -2.053 1.00 87.94 71 SER A C 1
ATOM 552 O O . SER A 1 71 ? 8.079 7.030 -1.719 1.00 87.94 71 SER A O 1
ATOM 554 N N . SER A 1 72 ? 9.909 8.277 -1.349 1.00 89.69 72 SER A N 1
ATOM 555 C CA . SER A 1 72 ? 10.269 7.596 -0.100 1.00 89.69 72 SER A CA 1
ATOM 556 C C . SER A 1 72 ? 9.184 7.739 0.969 1.00 89.69 72 SER A C 1
ATOM 558 O O . SER A 1 72 ? 8.977 6.825 1.758 1.00 89.69 72 SER A O 1
ATOM 560 N N . ILE A 1 73 ? 8.442 8.851 0.964 1.00 91.12 73 ILE A N 1
ATOM 561 C CA . ILE A 1 73 ? 7.329 9.097 1.889 1.00 91.12 73 ILE A CA 1
ATOM 562 C C . ILE A 1 73 ? 6.227 8.048 1.699 1.00 91.12 73 ILE A C 1
ATOM 564 O O . ILE A 1 73 ? 5.744 7.499 2.690 1.00 91.12 73 ILE A O 1
ATOM 568 N N . LYS A 1 74 ? 5.863 7.728 0.448 1.00 87.94 74 LYS A N 1
ATOM 569 C CA . LYS A 1 74 ? 4.869 6.693 0.124 1.00 87.94 74 LYS A CA 1
ATOM 570 C C . LYS A 1 74 ? 5.311 5.330 0.661 1.00 87.94 74 LYS A C 1
ATOM 572 O O . LYS A 1 74 ? 4.570 4.705 1.419 1.00 87.94 74 LYS A O 1
ATOM 577 N N . SER A 1 75 ? 6.527 4.904 0.327 1.00 89.31 75 SER A N 1
ATOM 578 C CA . SER A 1 75 ? 7.044 3.588 0.726 1.00 89.31 75 SER A CA 1
ATOM 579 C C . SER A 1 75 ? 7.226 3.470 2.242 1.00 89.31 75 SER A C 1
ATOM 581 O O . SER A 1 75 ? 6.781 2.490 2.837 1.00 89.31 75 SER A O 1
ATOM 583 N N . ASN A 1 76 ? 7.775 4.499 2.895 1.00 92.75 76 ASN A N 1
ATOM 584 C CA . ASN A 1 76 ? 7.955 4.511 4.349 1.00 92.75 76 ASN A CA 1
ATOM 585 C C . ASN A 1 76 ? 6.608 4.486 5.085 1.00 92.75 76 ASN A C 1
ATOM 587 O O . ASN A 1 76 ? 6.445 3.740 6.048 1.00 92.75 76 ASN A O 1
ATOM 591 N N . SER A 1 77 ? 5.622 5.257 4.615 1.00 91.75 77 SER A N 1
ATOM 592 C CA . SER A 1 77 ? 4.281 5.281 5.216 1.00 91.75 77 SER A CA 1
ATOM 593 C C . SER A 1 77 ? 3.576 3.934 5.068 1.00 91.75 77 SER A C 1
ATOM 59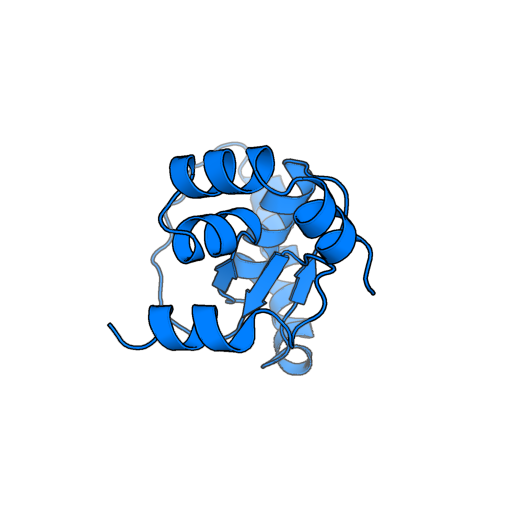5 O O . SER A 1 77 ? 3.001 3.431 6.029 1.00 91.75 77 SER A O 1
ATOM 597 N N . ALA A 1 78 ? 3.657 3.314 3.888 1.00 90.94 78 ALA A N 1
ATOM 598 C CA . ALA A 1 78 ? 3.090 1.991 3.651 1.00 90.94 78 ALA A CA 1
ATOM 599 C C . ALA A 1 78 ? 3.743 0.911 4.530 1.00 90.94 78 ALA A C 1
ATOM 601 O O . ALA A 1 78 ? 3.037 0.067 5.081 1.00 90.94 78 ALA A O 1
ATOM 602 N N . GLN A 1 79 ? 5.066 0.960 4.718 1.00 91.31 79 GLN A N 1
ATOM 603 C CA . GLN A 1 79 ? 5.774 0.038 5.605 1.00 91.31 79 GLN A CA 1
ATOM 604 C C . GLN A 1 79 ? 5.365 0.229 7.075 1.00 91.31 79 GLN A C 1
ATOM 606 O O . GLN A 1 79 ? 5.095 -0.757 7.761 1.00 91.31 79 GLN A O 1
ATOM 611 N N . LEU A 1 80 ? 5.248 1.479 7.541 1.00 92.44 80 LEU A N 1
ATOM 612 C CA . LEU A 1 80 ? 4.778 1.797 8.896 1.00 92.44 80 LEU A CA 1
ATOM 613 C C . LEU A 1 80 ? 3.334 1.335 9.131 1.00 92.44 80 LEU A C 1
ATOM 615 O O . LEU A 1 80 ? 3.032 0.762 10.177 1.00 92.44 80 LEU A O 1
ATOM 619 N N . LEU A 1 81 ? 2.444 1.547 8.158 1.00 91.19 81 LEU A N 1
ATOM 620 C CA . LEU A 1 81 ? 1.058 1.080 8.226 1.00 91.19 81 LEU A CA 1
ATOM 621 C C . LEU A 1 81 ? 0.984 -0.447 8.264 1.00 91.19 81 LEU A C 1
ATOM 623 O O . LEU A 1 81 ? 0.255 -1.000 9.087 1.00 91.19 81 LEU A O 1
ATOM 627 N N . ALA A 1 82 ? 1.762 -1.130 7.422 1.00 90.88 82 ALA A N 1
ATOM 628 C CA . ALA A 1 82 ? 1.831 -2.585 7.418 1.00 90.88 82 ALA A CA 1
ATOM 629 C C . ALA A 1 82 ? 2.327 -3.127 8.769 1.00 90.88 82 ALA A C 1
ATOM 631 O O . ALA A 1 82 ? 1.737 -4.061 9.315 1.00 90.88 82 ALA A O 1
ATOM 632 N N . GLU A 1 83 ? 3.349 -2.500 9.357 1.00 90.69 83 GLU A N 1
ATOM 633 C CA . GLU A 1 83 ? 3.848 -2.871 10.681 1.00 90.69 83 GLU A CA 1
ATOM 634 C C . GLU A 1 83 ? 2.793 -2.659 11.776 1.00 90.69 83 GLU A C 1
ATOM 636 O O . GLU A 1 83 ? 2.562 -3.561 12.589 1.00 90.69 83 GLU A O 1
ATOM 641 N N . ALA A 1 84 ? 2.139 -1.495 11.789 1.00 91.31 84 ALA A N 1
ATOM 642 C CA . ALA A 1 84 ? 1.168 -1.126 12.815 1.00 91.31 84 ALA A CA 1
ATOM 643 C C . ALA A 1 84 ? -0.103 -1.988 12.752 1.00 91.31 84 ALA A C 1
ATOM 645 O O . ALA A 1 84 ? -0.587 -2.442 13.789 1.00 91.31 84 ALA A O 1
ATOM 646 N N . LEU A 1 85 ? -0.610 -2.256 11.546 1.00 90.81 85 LEU A N 1
ATOM 647 C CA . LEU A 1 85 ? -1.832 -3.034 11.314 1.00 90.81 85 LEU A CA 1
ATOM 648 C C . LEU A 1 85 ? -1.587 -4.550 11.259 1.00 90.81 85 LEU A C 1
ATOM 650 O O . LEU A 1 85 ? -2.544 -5.317 11.193 1.00 90.81 85 LEU A O 1
ATOM 654 N N . ARG A 1 86 ? -0.322 -4.999 11.285 1.00 90.62 86 ARG A N 1
ATOM 655 C CA . ARG A 1 86 ? 0.087 -6.412 11.125 1.00 90.62 86 ARG A CA 1
ATOM 656 C C . ARG A 1 86 ? -0.249 -7.011 9.755 1.00 90.62 86 ARG A C 1
ATOM 658 O O . ARG A 1 86 ? -0.638 -8.174 9.647 1.00 90.62 86 ARG A O 1
ATOM 665 N N . TYR A 1 87 ? -0.037 -6.229 8.705 1.00 89.62 87 TYR A N 1
ATOM 666 C CA . TYR A 1 87 ? -0.180 -6.657 7.317 1.00 89.62 87 TYR A CA 1
ATOM 667 C C . TYR A 1 87 ? 1.186 -6.901 6.665 1.00 89.62 87 TYR A C 1
ATOM 669 O O . TYR A 1 87 ? 2.230 -6.476 7.156 1.00 89.62 87 TYR A O 1
ATOM 677 N N . TYR A 1 88 ? 1.170 -7.574 5.519 1.00 86.81 88 TYR A N 1
ATOM 678 C CA . TYR A 1 88 ? 2.314 -7.667 4.621 1.00 86.81 88 TYR A CA 1
ATOM 679 C C . TYR A 1 88 ? 2.415 -6.416 3.780 1.00 86.81 88 TYR A C 1
ATOM 681 O O . TYR A 1 88 ? 1.403 -5.932 3.293 1.00 86.81 88 TYR A O 1
ATOM 689 N N . TYR A 1 89 ? 3.636 -5.956 3.560 1.00 88.94 89 TYR A N 1
ATOM 690 C CA . TYR A 1 89 ? 3.945 -4.896 2.617 1.00 88.94 89 TYR A CA 1
ATOM 691 C C . TYR A 1 89 ? 4.459 -5.507 1.310 1.00 88.94 89 TYR A C 1
ATOM 693 O O . TYR A 1 89 ? 5.394 -6.310 1.341 1.00 88.94 89 TYR A O 1
ATOM 701 N N . PHE A 1 90 ? 3.874 -5.107 0.181 1.00 86.94 90 PHE A N 1
ATOM 702 C CA . PHE A 1 90 ? 4.383 -5.411 -1.153 1.00 86.94 90 PHE A CA 1
ATOM 703 C C . PHE A 1 90 ? 4.646 -4.117 -1.916 1.00 86.94 90 PHE A C 1
ATOM 705 O O . PHE A 1 90 ? 3.735 -3.317 -2.148 1.00 86.94 90 PHE A O 1
ATOM 712 N N . ASP A 1 91 ? 5.893 -3.942 -2.344 1.00 86.94 91 ASP A N 1
ATOM 713 C CA . ASP A 1 91 ? 6.223 -2.953 -3.359 1.00 86.94 91 ASP A CA 1
ATOM 714 C C . ASP A 1 91 ? 5.755 -3.470 -4.727 1.00 86.94 91 ASP A C 1
ATOM 716 O O . ASP A 1 91 ? 6.188 -4.531 -5.184 1.00 86.94 91 ASP A O 1
ATOM 720 N N . SER A 1 92 ? 4.840 -2.735 -5.359 1.00 82.81 92 SER A N 1
ATOM 721 C CA . SER A 1 92 ? 4.230 -3.137 -6.628 1.00 82.81 92 SER A CA 1
ATOM 722 C C . SER A 1 92 ? 5.259 -3.263 -7.745 1.00 82.81 92 SER A C 1
ATOM 724 O O . SER A 1 92 ? 5.115 -4.132 -8.603 1.00 82.81 92 SER A O 1
ATOM 726 N N . ASP A 1 93 ? 6.301 -2.431 -7.720 1.00 82.62 93 ASP A N 1
ATOM 727 C CA . ASP A 1 93 ? 7.346 -2.470 -8.739 1.00 82.62 93 ASP A CA 1
ATOM 728 C C . ASP A 1 93 ? 8.178 -3.745 -8.589 1.00 82.62 93 ASP A C 1
ATOM 730 O O . ASP A 1 93 ? 8.319 -4.498 -9.551 1.00 82.62 93 ASP A O 1
ATOM 734 N N . SER A 1 94 ? 8.593 -4.071 -7.363 1.00 84.94 94 SER A N 1
ATOM 735 C CA . SER A 1 94 ? 9.289 -5.329 -7.059 1.00 84.94 94 SER A CA 1
ATOM 736 C C . SER A 1 94 ? 8.480 -6.577 -7.448 1.00 84.94 94 SER A C 1
ATOM 738 O O . SER A 1 94 ? 9.039 -7.535 -7.977 1.00 84.94 94 SER A O 1
ATOM 740 N N . VAL A 1 95 ? 7.158 -6.591 -7.228 1.00 84.81 95 VAL A N 1
ATOM 741 C CA . VAL A 1 95 ? 6.308 -7.741 -7.605 1.00 84.81 95 VAL A CA 1
ATOM 742 C C . VAL A 1 95 ? 6.275 -7.943 -9.123 1.00 84.81 95 VAL A C 1
ATOM 744 O O . VAL A 1 95 ? 6.352 -9.079 -9.594 1.00 84.81 95 VAL A O 1
ATOM 747 N N . VAL A 1 96 ? 6.181 -6.856 -9.891 1.00 80.69 96 VAL A N 1
ATOM 748 C CA . VAL A 1 96 ? 6.200 -6.911 -11.360 1.00 80.69 96 VAL A CA 1
ATOM 749 C C . VAL A 1 96 ? 7.578 -7.324 -11.875 1.00 80.69 96 VAL A C 1
ATOM 751 O O . VAL A 1 96 ? 7.663 -8.130 -12.799 1.00 80.69 96 VAL A O 1
ATOM 754 N N . GLU A 1 97 ? 8.651 -6.818 -11.266 1.00 83.56 97 GLU A N 1
ATOM 755 C CA . GLU A 1 97 ? 10.019 -7.204 -11.611 1.00 83.56 97 GLU A CA 1
ATOM 756 C C . GLU A 1 97 ? 10.241 -8.704 -11.458 1.00 83.56 97 GLU A C 1
ATOM 758 O O . GLU A 1 97 ? 10.672 -9.358 -12.407 1.00 83.56 97 GLU A O 1
ATOM 763 N N . GLU A 1 98 ? 9.883 -9.270 -10.310 1.00 82.12 98 GLU A N 1
ATOM 764 C CA . GLU A 1 98 ? 10.019 -10.707 -10.066 1.00 82.12 98 GLU A CA 1
ATOM 765 C C . GLU A 1 98 ? 9.149 -11.539 -11.019 1.00 82.12 98 GLU A C 1
ATOM 767 O O . GLU A 1 98 ? 9.602 -12.556 -11.547 1.00 82.12 98 GLU A O 1
ATOM 772 N N . ALA A 1 99 ? 7.923 -11.090 -11.311 1.00 81.00 99 ALA A N 1
ATOM 773 C CA . ALA A 1 99 ? 7.035 -11.773 -12.254 1.00 81.00 99 ALA A CA 1
ATOM 774 C C . ALA A 1 99 ? 7.600 -11.821 -13.685 1.00 81.00 99 ALA A C 1
ATOM 776 O O . ALA A 1 99 ? 7.338 -12.773 -14.421 1.00 81.00 99 ALA A O 1
ATOM 777 N N . LEU A 1 100 ? 8.391 -10.817 -14.064 1.00 78.25 100 LEU A N 1
ATOM 778 C CA . LEU A 1 100 ? 9.029 -10.710 -15.375 1.00 78.25 100 LEU A CA 1
ATOM 779 C C . LEU A 1 100 ? 10.435 -11.332 -15.419 1.00 78.25 100 LEU A C 1
ATOM 781 O O . LEU A 1 100 ? 11.066 -11.309 -16.472 1.00 78.25 100 LEU A O 1
ATOM 785 N N . GLY A 1 101 ? 10.914 -11.931 -14.324 1.00 82.94 101 GLY A N 1
ATOM 786 C CA . GLY A 1 101 ? 12.229 -12.581 -14.262 1.00 82.94 101 GLY A CA 1
ATOM 787 C C . GLY A 1 101 ? 13.375 -11.649 -13.858 1.00 82.94 101 GLY A C 1
ATOM 788 O O . GLY A 1 101 ? 14.534 -11.929 -14.163 1.00 82.94 101 GLY A O 1
ATOM 789 N N . GLY A 1 102 ? 13.061 -10.549 -13.176 1.00 84.44 102 GLY A N 1
ATOM 790 C CA . GLY A 1 102 ? 14.009 -9.596 -12.610 1.00 84.44 102 GLY A CA 1
ATOM 791 C C . GLY A 1 102 ? 14.157 -8.302 -13.414 1.00 84.44 102 GLY A C 1
ATOM 792 O O . GLY A 1 102 ? 13.648 -8.138 -14.525 1.00 84.44 102 GLY A O 1
ATOM 793 N N . LYS A 1 103 ? 14.906 -7.355 -12.839 1.00 80.50 103 LYS A N 1
ATOM 794 C CA . LYS A 1 103 ? 15.071 -5.977 -13.343 1.00 80.50 103 LYS A CA 1
ATOM 795 C C . LYS A 1 103 ? 15.542 -5.876 -14.791 1.00 80.50 103 LYS A C 1
ATOM 797 O O . LYS A 1 103 ? 15.096 -4.993 -15.527 1.00 80.50 103 LYS A O 1
ATOM 802 N N . ASP A 1 104 ? 16.441 -6.759 -15.208 1.00 84.00 104 ASP A N 1
ATOM 803 C CA . ASP A 1 104 ? 17.005 -6.721 -16.559 1.00 84.00 104 ASP A CA 1
ATOM 804 C C . ASP A 1 104 ? 15.977 -7.138 -17.614 1.00 84.00 104 ASP A C 1
ATOM 806 O O . ASP A 1 104 ? 15.885 -6.513 -18.676 1.00 84.00 104 ASP A O 1
ATOM 810 N N . ALA A 1 105 ? 15.141 -8.128 -17.291 1.00 81.19 105 ALA A N 1
ATOM 811 C CA . ALA A 1 105 ? 14.049 -8.563 -18.149 1.00 81.19 105 ALA A CA 1
ATOM 812 C C . ALA A 1 105 ? 12.983 -7.467 -18.291 1.00 81.19 105 ALA A C 1
ATOM 814 O O . ALA A 1 105 ? 12.564 -7.167 -19.411 1.00 81.19 105 ALA A O 1
ATOM 815 N N . VAL A 1 106 ? 12.640 -6.775 -17.196 1.00 80.69 106 VAL A N 1
ATOM 816 C CA . VAL A 1 106 ? 11.752 -5.599 -17.235 1.00 80.69 106 VAL A CA 1
ATOM 817 C C . VAL A 1 106 ? 12.320 -4.497 -18.119 1.00 80.69 106 VAL A C 1
ATOM 819 O O . VAL A 1 106 ? 11.616 -3.950 -18.965 1.00 80.69 106 VAL A O 1
ATOM 822 N N . ARG A 1 107 ? 13.608 -4.172 -17.972 1.00 80.88 107 ARG A N 1
ATOM 823 C CA . ARG A 1 107 ? 14.249 -3.128 -18.780 1.00 80.88 107 ARG A CA 1
ATOM 824 C C . ARG A 1 107 ? 14.231 -3.473 -20.269 1.00 80.88 107 ARG A C 1
ATOM 826 O O . ARG A 1 107 ? 14.023 -2.582 -21.092 1.00 80.88 107 ARG A O 1
ATOM 833 N N . SER A 1 108 ? 14.461 -4.739 -20.613 1.00 80.69 108 SER A N 1
ATOM 834 C CA . SER A 1 108 ? 14.380 -5.225 -21.994 1.00 80.69 108 SER A CA 1
ATOM 835 C C . SER A 1 108 ? 12.949 -5.140 -22.538 1.00 80.69 108 SER A C 1
ATOM 837 O O . SER A 1 108 ? 12.728 -4.636 -23.642 1.00 80.69 108 SER A O 1
ATOM 839 N N . PHE A 1 109 ? 11.966 -5.541 -21.728 1.00 78.81 109 PHE A N 1
ATOM 840 C CA . PHE A 1 109 ? 10.546 -5.468 -22.066 1.00 78.81 109 PHE A CA 1
ATOM 841 C C . PHE A 1 109 ? 10.093 -4.027 -22.329 1.00 78.81 109 PHE A C 1
ATOM 843 O O . PHE A 1 109 ? 9.567 -3.738 -23.399 1.00 78.81 109 PHE A O 1
ATOM 850 N N . ILE A 1 110 ? 10.393 -3.096 -21.416 1.00 77.88 110 ILE A N 1
ATOM 851 C CA . ILE A 1 110 ? 10.026 -1.677 -21.549 1.00 77.88 110 ILE A CA 1
ATOM 852 C C . ILE A 1 110 ? 10.656 -1.047 -22.797 1.00 77.88 110 ILE A C 1
ATOM 854 O O . ILE A 1 110 ? 10.027 -0.224 -23.455 1.00 77.88 110 ILE A O 1
ATOM 858 N N . LYS A 1 111 ? 11.890 -1.424 -23.155 1.00 79.62 111 LYS A N 1
ATOM 859 C CA . LYS A 1 111 ? 12.522 -0.953 -24.398 1.00 79.62 111 LYS A CA 1
ATOM 860 C C . LYS A 1 111 ? 11.815 -1.466 -25.652 1.00 79.62 111 LYS A C 1
ATOM 862 O O . LYS A 1 111 ? 11.826 -0.773 -26.664 1.00 79.62 111 LYS A O 1
ATOM 867 N N . THR A 1 112 ? 11.254 -2.670 -25.585 1.00 82.81 112 THR A N 1
ATOM 868 C CA . THR A 1 112 ? 10.612 -3.339 -26.722 1.00 82.81 112 THR A CA 1
ATOM 869 C C . THR A 1 112 ? 9.170 -2.869 -26.909 1.00 82.81 112 THR A C 1
ATOM 871 O O . THR A 1 112 ? 8.744 -2.665 -28.040 1.00 82.81 112 THR A O 1
ATOM 874 N N . ASP A 1 113 ? 8.439 -2.649 -25.814 1.00 78.94 113 ASP A N 1
ATOM 875 C CA . ASP A 1 113 ? 7.028 -2.256 -25.839 1.00 78.94 113 ASP A CA 1
ATOM 876 C C . ASP A 1 113 ? 6.707 -1.170 -24.799 1.00 78.94 113 ASP A C 1
ATOM 878 O O . ASP A 1 113 ? 5.917 -1.342 -23.867 1.00 78.94 113 ASP A O 1
ATOM 882 N N . LEU A 1 114 ? 7.342 -0.004 -24.957 1.00 74.62 114 LEU A N 1
ATOM 883 C CA . LEU A 1 114 ? 7.094 1.146 -24.084 1.00 74.62 114 LEU A CA 1
ATOM 884 C C . LEU A 1 114 ? 5.633 1.608 -24.162 1.00 74.62 114 LEU A C 1
ATOM 886 O O . LEU A 1 114 ? 5.073 2.046 -23.160 1.00 74.62 114 LEU A O 1
ATOM 890 N N . LYS A 1 115 ? 5.015 1.520 -25.346 1.00 74.00 115 LYS A N 1
ATOM 891 C CA . LYS A 1 115 ? 3.627 1.938 -25.556 1.00 74.00 115 LYS A CA 1
ATOM 892 C C . LYS A 1 115 ? 2.661 1.003 -24.832 1.00 74.00 115 LYS A C 1
ATOM 894 O O . LYS A 1 115 ? 1.836 1.503 -24.080 1.00 74.00 115 LYS A O 1
ATOM 899 N N . GLY A 1 116 ? 2.792 -0.316 -24.985 1.00 72.44 116 GLY A N 1
ATOM 900 C CA . GLY A 1 116 ? 1.964 -1.280 -24.258 1.00 72.44 116 GLY A CA 1
ATOM 901 C C . GLY A 1 116 ? 2.152 -1.185 -22.746 1.00 72.44 116 GLY A C 1
ATOM 902 O O . GLY A 1 116 ? 1.177 -1.244 -21.997 1.00 72.44 116 GLY A O 1
ATOM 903 N N . PHE A 1 117 ? 3.379 -0.914 -22.289 1.00 71.81 117 PHE A N 1
ATOM 904 C CA . PHE A 1 117 ? 3.636 -0.606 -20.884 1.00 71.81 117 PHE A CA 1
ATOM 905 C C . PHE A 1 117 ? 2.855 0.636 -20.418 1.00 71.81 117 PHE A C 1
ATOM 907 O O . PHE A 1 117 ? 2.147 0.561 -19.419 1.00 71.81 117 PHE A O 1
ATOM 914 N N . ARG A 1 118 ? 2.904 1.757 -21.153 1.00 69.19 118 ARG A N 1
ATOM 915 C CA . ARG A 1 118 ? 2.174 2.990 -20.791 1.00 69.19 118 ARG A CA 1
ATOM 916 C C . ARG A 1 118 ? 0.660 2.851 -20.894 1.00 69.19 118 ARG A C 1
ATOM 918 O O . ARG A 1 118 ? -0.043 3.316 -20.006 1.00 69.19 118 ARG A O 1
ATOM 925 N N . ASP A 1 119 ? 0.161 2.190 -21.931 1.00 71.25 119 ASP A N 1
ATOM 926 C CA . ASP A 1 119 ? -1.272 1.959 -22.110 1.00 71.25 119 ASP A CA 1
ATOM 927 C C . ASP A 1 119 ? -1.831 1.094 -20.968 1.00 71.25 119 ASP A C 1
ATOM 929 O O . ASP A 1 119 ? -2.940 1.342 -20.497 1.00 71.25 119 ASP A O 1
ATOM 933 N N . SER A 1 120 ? -1.040 0.140 -20.455 1.00 64.25 120 SER A N 1
ATOM 934 C CA . SER A 1 120 ? -1.425 -0.627 -19.265 1.00 64.25 120 SER A CA 1
ATOM 935 C C . SER A 1 120 ? -1.539 0.244 -18.006 1.00 64.25 120 SER A C 1
ATOM 937 O O . SER A 1 120 ? -2.435 0.011 -17.203 1.00 64.25 120 SER A O 1
ATOM 939 N N . GLU A 1 121 ? -0.704 1.281 -17.860 1.00 62.41 121 GLU A N 1
ATOM 940 C CA . GLU A 1 121 ? -0.713 2.194 -16.703 1.00 62.41 121 GLU A CA 1
ATOM 941 C C . GLU A 1 121 ? -1.874 3.207 -16.718 1.00 62.41 121 GLU A C 1
ATOM 943 O O . GLU A 1 121 ? -2.253 3.718 -15.665 1.00 62.41 121 GLU A O 1
ATOM 948 N N . VAL A 1 122 ? -2.421 3.527 -17.897 1.00 54.00 122 VAL A N 1
ATOM 949 C CA . VAL A 1 122 ? -3.463 4.561 -18.085 1.00 54.00 122 VAL A CA 1
ATOM 950 C C . VAL A 1 122 ? -4.875 3.962 -18.137 1.00 54.00 122 VAL A C 1
ATOM 952 O O . VAL A 1 122 ? -5.857 4.680 -17.960 1.00 54.00 122 VAL A O 1
ATOM 955 N N . ALA A 1 123 ? -5.001 2.649 -18.335 1.00 41.31 123 ALA A N 1
ATOM 956 C CA . ALA A 1 123 ? -6.285 1.960 -18.317 1.00 41.31 123 ALA A CA 1
ATOM 957 C C . ALA A 1 123 ? -6.776 1.743 -16.872 1.00 41.31 123 ALA A C 1
ATOM 959 O O . ALA A 1 123 ? -6.481 0.734 -16.224 1.00 41.31 123 ALA A O 1
ATOM 960 N N . SER A 1 124 ? -7.526 2.715 -16.356 1.00 39.09 124 SER A N 1
ATOM 961 C CA . SER A 1 124 ? -8.430 2.585 -15.205 1.00 39.09 124 SER A CA 1
ATOM 962 C C . SER A 1 124 ? -9.754 3.256 -15.514 1.00 39.09 124 SER A C 1
ATOM 964 O O . SER A 1 124 ? -9.720 4.343 -16.131 1.00 39.09 124 SER A O 1
#

InterPro domains:
  IPR027417 P-loop containing nucleoside triphosphate hydrolase [G3DSA:3.40.50.300] (46-124)
  IPR031322 Shikimate kinase/gluconokinase [PF01202] (72-122)